Protein AF-A0A953M526-F1 (afdb_monomer_lite)

Foldseek 3Di:
DVQPDFLVVLLVQCVVVVDPPVRSCVVRVPCVPLNQCVLVNVLCNQPVDRDDDDDAQVVSVVSVTGRPSSPVVVVVVVVVVVDDDPPPDDDD

Radius of gyration: 17.87 Å; chains: 1; bounding box: 47×37×46 Å

Secondary structure (DSSP, 8-state):
-TT---HHHHHHHHHHH---HHHHHHHH-TTSSS-THHHHHHHHHHH--S------HHHHHHTT---THHHHHHHHHHHHTT----------

Structure (mmCIF, N/CA/C/O backbone):
data_AF-A0A953M526-F1
#
_entry.id   AF-A0A953M526-F1
#
loop_
_atom_site.group_PDB
_atom_site.id
_atom_site.type_symbol
_atom_site.label_atom_id
_atom_site.label_alt_id
_atom_site.label_comp_id
_atom_site.label_asym_id
_atom_site.label_entity_id
_atom_site.label_seq_id
_atom_site.pdbx_PDB_ins_code
_atom_site.Cartn_x
_atom_site.Cartn_y
_atom_site.Cartn_z
_atom_site.occupancy
_atom_site.B_iso_or_equiv
_atom_site.auth_seq_id
_atom_site.auth_comp_id
_atom_site.auth_asym_id
_atom_site.auth_atom_id
_atom_site.pdbx_PDB_model_num
ATOM 1 N N . MET A 1 1 ? -3.077 -10.988 -0.875 1.00 75.69 1 MET A N 1
ATOM 2 C CA . MET A 1 1 ? -2.094 -10.441 0.097 1.00 75.69 1 MET A CA 1
ATOM 3 C C . MET A 1 1 ? -1.318 -11.580 0.745 1.00 75.69 1 MET A C 1
ATOM 5 O O . MET A 1 1 ? -1.921 -12.610 1.006 1.00 75.69 1 MET A O 1
ATOM 9 N N . CYS A 1 2 ? -0.025 -11.395 1.049 1.00 82.00 2 CYS A N 1
ATOM 10 C CA . CYS A 1 2 ? 0.847 -12.454 1.591 1.00 82.00 2 CYS A CA 1
ATOM 11 C C . CYS A 1 2 ? 0.391 -13.071 2.921 1.00 82.00 2 CYS A C 1
ATOM 13 O O . CYS A 1 2 ? 0.765 -14.202 3.202 1.00 82.00 2 CYS A O 1
ATOM 15 N N . PHE A 1 3 ? -0.367 -12.330 3.729 1.00 83.06 3 PHE A N 1
ATOM 16 C CA . PHE A 1 3 ? -0.852 -12.767 5.042 1.00 83.06 3 PHE A CA 1
ATOM 17 C C . PHE A 1 3 ? -2.361 -13.069 5.052 1.00 83.06 3 PHE A C 1
ATOM 19 O O . PHE A 1 3 ? -2.952 -13.189 6.114 1.00 83.06 3 PHE A O 1
ATOM 26 N N . GLY A 1 4 ? -3.025 -13.122 3.887 1.00 87.00 4 GLY A N 1
ATOM 27 C CA . GLY A 1 4 ? -4.474 -13.388 3.810 1.00 87.00 4 GLY A CA 1
ATOM 28 C C . GLY A 1 4 ? -5.379 -12.294 4.403 1.00 87.00 4 GLY A C 1
ATOM 29 O O . GLY A 1 4 ? -6.594 -12.459 4.457 1.00 87.00 4 GLY A O 1
ATOM 30 N N . VAL A 1 5 ? -4.808 -11.165 4.822 1.00 90.62 5 VAL A N 1
ATOM 31 C CA . VAL A 1 5 ? -5.533 -10.038 5.420 1.00 90.62 5 VAL A CA 1
ATOM 32 C C . VAL A 1 5 ? -6.394 -9.344 4.358 1.00 90.62 5 VAL A C 1
ATOM 34 O O . VAL A 1 5 ? -5.928 -9.071 3.251 1.00 90.62 5 VAL A O 1
ATOM 37 N N . ARG A 1 6 ? -7.660 -9.064 4.688 1.00 94.00 6 ARG A N 1
ATOM 38 C CA . ARG A 1 6 ? -8.592 -8.306 3.833 1.00 94.00 6 ARG A CA 1
ATOM 39 C C . A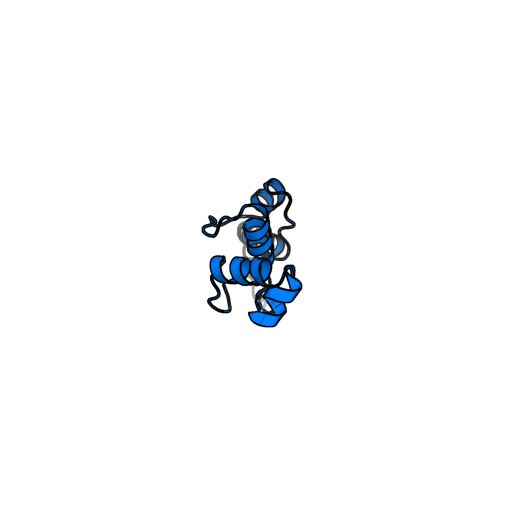RG A 1 6 ? -8.441 -6.805 4.085 1.00 94.00 6 ARG A C 1
ATOM 41 O O . ARG A 1 6 ? -8.219 -6.408 5.225 1.00 94.00 6 ARG A O 1
ATOM 48 N N . PHE A 1 7 ? -8.667 -5.973 3.065 1.00 95.31 7 PHE A N 1
ATOM 49 C CA . PHE A 1 7 ? -8.644 -4.511 3.225 1.00 95.31 7 PHE A CA 1
ATOM 50 C C . PHE A 1 7 ? -9.625 -4.017 4.291 1.00 95.31 7 PHE A C 1
ATOM 52 O O . PHE A 1 7 ? -9.247 -3.158 5.075 1.00 95.31 7 PHE A O 1
ATOM 59 N N . GLN A 1 8 ? -10.819 -4.618 4.395 1.00 95.88 8 GLN A N 1
ATOM 60 C CA . GLN A 1 8 ? -11.789 -4.265 5.440 1.00 95.88 8 GLN A CA 1
ATOM 61 C C . GLN A 1 8 ? -11.169 -4.328 6.839 1.00 95.88 8 GLN A C 1
ATOM 63 O O . GLN A 1 8 ? -11.247 -3.369 7.589 1.00 95.88 8 GLN A O 1
ATOM 68 N N . ARG A 1 9 ? -10.447 -5.412 7.153 1.00 94.81 9 ARG A N 1
ATOM 69 C CA . ARG A 1 9 ? -9.803 -5.573 8.461 1.00 94.81 9 ARG A CA 1
ATOM 70 C C . ARG A 1 9 ? -8.759 -4.487 8.729 1.00 94.81 9 ARG A C 1
ATOM 72 O O . ARG A 1 9 ? -8.581 -4.094 9.874 1.00 94.81 9 ARG A O 1
ATOM 79 N N . ILE A 1 10 ? -8.057 -4.030 7.694 1.00 94.38 10 ILE A N 1
ATOM 80 C CA . ILE A 1 10 ? -7.064 -2.956 7.808 1.00 94.38 10 ILE A CA 1
ATOM 81 C C . ILE A 1 10 ? -7.753 -1.622 8.099 1.00 94.38 10 ILE A C 1
ATOM 83 O O . ILE A 1 10 ? -7.319 -0.910 9.000 1.00 94.38 10 ILE A O 1
ATOM 87 N N . LEU A 1 11 ? -8.835 -1.315 7.379 1.00 95.00 11 LEU A N 1
ATOM 88 C CA . LEU A 1 11 ? -9.628 -0.108 7.613 1.00 95.00 11 LEU A CA 1
ATOM 89 C C . LEU A 1 11 ? -10.226 -0.107 9.026 1.00 95.00 11 LEU A C 1
ATOM 91 O O . LEU A 1 11 ? -10.057 0.877 9.735 1.00 95.00 11 LEU A O 1
ATOM 95 N N . ASP A 1 12 ? -10.779 -1.237 9.482 1.00 95.12 12 ASP A N 1
ATOM 96 C CA . ASP A 1 12 ? -11.320 -1.373 10.841 1.00 95.12 12 ASP A CA 1
ATOM 97 C C . ASP A 1 12 ? -10.257 -1.104 11.924 1.00 95.12 12 ASP A C 1
ATOM 99 O O . ASP A 1 12 ? -10.561 -0.554 12.980 1.00 95.12 12 ASP A O 1
ATOM 103 N N . ILE A 1 13 ? -9.004 -1.526 11.703 1.00 94.31 13 ILE A N 1
ATOM 104 C CA . ILE A 1 13 ? -7.900 -1.283 12.646 1.00 94.31 13 ILE A CA 1
ATOM 105 C C . ILE A 1 13 ? -7.571 0.208 12.704 1.00 94.31 13 ILE A C 1
ATOM 107 O O . ILE A 1 13 ? -7.416 0.756 13.796 1.00 94.31 13 ILE A O 1
ATOM 111 N N . ILE A 1 14 ? -7.477 0.853 11.544 1.00 93.06 14 ILE A N 1
ATOM 112 C CA . ILE A 1 14 ? -7.129 2.272 11.423 1.00 93.06 14 ILE A CA 1
ATOM 113 C C . ILE A 1 14 ? -8.215 3.136 12.065 1.00 93.06 14 ILE A C 1
ATOM 115 O O . ILE A 1 14 ? -7.912 3.989 12.894 1.00 93.06 14 ILE A O 1
ATOM 119 N N . GLU A 1 15 ? -9.480 2.852 11.761 1.00 93.19 15 GLU A N 1
ATOM 120 C CA . GLU A 1 15 ? -10.628 3.577 12.305 1.00 93.19 15 GLU A CA 1
ATOM 121 C C . GLU A 1 15 ? -10.723 3.447 13.832 1.00 93.19 15 GLU A C 1
ATOM 123 O O . GLU A 1 15 ? -10.895 4.442 14.529 1.00 93.19 15 GLU A O 1
ATOM 128 N N . ARG A 1 16 ? -10.544 2.236 14.380 1.00 93.25 16 ARG A N 1
ATOM 129 C CA . ARG A 1 16 ? -10.677 1.993 15.829 1.00 93.25 16 ARG A CA 1
ATOM 130 C C . ARG A 1 16 ? -9.520 2.527 16.661 1.00 93.25 16 ARG A C 1
ATOM 132 O O . ARG A 1 16 ? -9.715 2.847 17.828 1.00 93.25 16 ARG A O 1
ATOM 139 N N . SER A 1 17 ? -8.312 2.538 16.106 1.00 90.00 17 SER A N 1
ATOM 140 C CA . SER A 1 17 ? -7.114 2.965 16.838 1.00 90.00 17 SER A CA 1
ATOM 141 C C . SER A 1 17 ? -6.780 4.442 16.632 1.00 90.00 17 SER A C 1
ATOM 143 O O . SER A 1 17 ? -5.939 4.970 17.354 1.00 90.00 17 SER A O 1
ATOM 145 N N . GLY A 1 18 ? -7.368 5.092 15.619 1.00 83.69 18 GLY A N 1
ATOM 146 C CA . GLY A 1 18 ? -6.904 6.389 15.118 1.00 83.69 18 GLY A CA 1
ATOM 147 C C . GLY A 1 18 ? -5.488 6.338 14.522 1.00 83.69 18 GLY A C 1
ATOM 148 O O . GLY A 1 18 ? -4.922 7.373 14.173 1.00 83.69 18 GLY A O 1
ATOM 149 N N . GLY A 1 19 ? -4.891 5.145 14.428 1.00 82.31 19 GLY A N 1
ATOM 150 C CA . GLY A 1 19 ? -3.539 4.918 13.940 1.00 82.31 19 GLY A CA 1
ATOM 151 C C . GLY A 1 19 ? -3.502 4.727 12.427 1.00 82.31 19 GLY A C 1
ATOM 152 O O . GLY A 1 19 ? -4.430 4.204 11.826 1.00 82.31 19 GLY A O 1
ATOM 153 N N . GLY A 1 20 ? -2.406 5.138 11.789 1.00 88.50 20 GLY A N 1
ATOM 154 C CA . GLY A 1 20 ? -2.218 4.983 10.345 1.00 88.50 20 GLY A CA 1
ATOM 155 C C . GLY A 1 20 ? -1.709 3.599 9.920 1.00 88.50 20 GLY A C 1
ATOM 156 O O . GLY A 1 20 ? -1.799 2.599 10.630 1.00 88.50 20 GLY A O 1
ATOM 157 N N . LEU A 1 21 ? -1.082 3.554 8.744 1.00 90.75 21 LEU A N 1
ATOM 158 C CA . LEU A 1 21 ? -0.517 2.339 8.145 1.00 90.75 21 LEU A CA 1
ATOM 159 C C . LEU A 1 21 ? 0.458 1.577 9.066 1.00 90.75 21 LEU A C 1
ATOM 161 O O . LEU A 1 21 ? 0.487 0.348 9.033 1.00 90.75 21 LEU A O 1
ATOM 165 N N . CYS A 1 22 ? 1.235 2.282 9.894 1.00 91.50 22 CYS A N 1
ATOM 166 C CA . CYS A 1 22 ? 2.158 1.663 10.851 1.00 91.50 22 CYS A CA 1
ATOM 167 C C . CYS A 1 22 ? 1.429 0.784 11.875 1.00 91.50 22 CYS A C 1
ATOM 169 O O . CYS A 1 22 ? 1.902 -0.301 12.208 1.00 91.50 22 CYS A O 1
ATOM 171 N N . GLU A 1 23 ? 0.258 1.217 12.336 1.00 92.88 23 GLU A N 1
ATOM 172 C CA . GLU A 1 23 ? -0.527 0.472 13.316 1.00 92.88 23 GLU A CA 1
ATOM 173 C C . GLU A 1 23 ? -1.174 -0.764 12.678 1.00 92.88 23 GLU A C 1
ATOM 175 O O . GLU A 1 23 ? -1.089 -1.872 13.212 1.00 92.88 23 GLU A O 1
ATOM 180 N N . ALA A 1 24 ? -1.708 -0.616 11.462 1.00 92.62 24 ALA A N 1
ATOM 181 C CA . ALA A 1 24 ? -2.175 -1.752 10.673 1.00 92.62 24 ALA A CA 1
ATOM 182 C C . ALA A 1 24 ? -1.057 -2.775 10.406 1.00 92.62 24 ALA A C 1
ATOM 184 O O . ALA A 1 24 ? -1.283 -3.984 10.510 1.00 92.62 24 ALA A O 1
ATOM 185 N N . HIS A 1 25 ? 0.158 -2.311 10.100 1.00 94.12 25 HIS A N 1
ATOM 186 C CA . HIS A 1 25 ? 1.328 -3.170 9.938 1.00 94.12 25 HIS A CA 1
ATOM 187 C C . HIS A 1 25 ? 1.646 -3.932 11.226 1.00 94.12 25 HIS A C 1
ATOM 189 O O . HIS A 1 25 ? 1.767 -5.155 11.186 1.00 94.12 25 HIS A O 1
ATOM 195 N N . ARG A 1 26 ? 1.712 -3.238 12.366 1.00 94.12 26 ARG A N 1
ATOM 196 C CA . ARG A 1 26 ? 2.004 -3.840 13.674 1.00 94.12 26 ARG A CA 1
ATOM 197 C C . ARG A 1 26 ? 1.021 -4.956 14.033 1.00 94.12 26 ARG A C 1
ATOM 199 O O . ARG A 1 26 ? 1.435 -5.987 14.549 1.00 94.12 26 ARG A O 1
ATOM 206 N N . GLN A 1 27 ? -0.264 -4.770 13.735 1.00 93.75 27 GLN A N 1
ATOM 207 C CA . GLN A 1 27 ? -1.305 -5.743 14.081 1.00 93.75 27 GLN A CA 1
ATOM 208 C C . GLN A 1 27 ? -1.463 -6.893 13.077 1.00 93.75 27 GLN A C 1
ATOM 210 O O . GLN A 1 27 ? -1.980 -7.948 13.439 1.00 93.75 27 GLN A O 1
ATOM 215 N N . THR A 1 28 ? -1.086 -6.704 11.810 1.00 93.31 28 THR A N 1
ATOM 216 C CA . THR A 1 28 ? -1.414 -7.668 10.739 1.00 93.31 28 THR A CA 1
ATOM 217 C C . THR A 1 28 ? -0.207 -8.219 9.985 1.00 93.31 28 THR A C 1
ATOM 219 O O . THR A 1 28 ? -0.345 -9.158 9.201 1.00 93.31 28 THR A O 1
ATOM 222 N N . GLY A 1 29 ? 0.966 -7.607 10.145 1.00 94.12 29 GLY A N 1
ATOM 223 C CA . GLY A 1 29 ? 2.159 -7.881 9.346 1.00 94.12 29 GLY A CA 1
ATOM 224 C C . GLY A 1 29 ? 2.071 -7.394 7.892 1.00 94.12 29 GLY A C 1
ATOM 225 O O . GLY A 1 29 ? 2.993 -7.636 7.106 1.00 94.12 29 GLY A O 1
ATOM 226 N N . CYS A 1 30 ? 0.993 -6.714 7.477 1.00 93.25 30 CYS A N 1
ATOM 227 C CA . CYS A 1 30 ? 0.844 -6.262 6.094 1.00 93.25 30 CYS A CA 1
ATOM 228 C C . CYS A 1 30 ? 2.013 -5.355 5.676 1.00 93.25 30 CYS A C 1
ATOM 230 O O . CYS A 1 30 ? 2.421 -4.467 6.415 1.00 93.25 30 CYS A O 1
ATOM 232 N N . GLY A 1 31 ? 2.580 -5.578 4.489 1.00 91.19 31 GLY A N 1
ATOM 233 C CA . GLY A 1 31 ? 3.763 -4.844 4.025 1.00 91.19 31 GLY A CA 1
ATOM 234 C C . GLY A 1 31 ? 5.118 -5.437 4.429 1.00 91.19 31 GLY A C 1
ATOM 235 O O . GLY A 1 31 ? 6.108 -5.067 3.812 1.00 91.19 31 GLY A O 1
ATOM 236 N N . ALA A 1 32 ? 5.182 -6.410 5.352 1.00 92.62 32 AL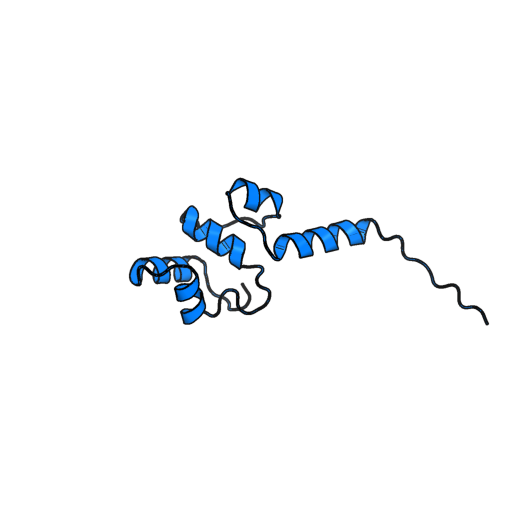A A N 1
ATOM 237 C CA . ALA A 1 32 ? 6.454 -6.980 5.827 1.00 92.62 32 ALA A CA 1
ATOM 238 C C . ALA A 1 32 ? 7.189 -7.879 4.809 1.00 92.62 32 ALA A C 1
ATOM 240 O O . ALA A 1 32 ? 8.400 -8.048 4.886 1.00 92.62 32 ALA A O 1
ATOM 241 N N . ARG A 1 33 ? 6.457 -8.508 3.875 1.00 92.56 33 ARG A N 1
ATOM 242 C CA . ARG A 1 33 ? 7.012 -9.483 2.912 1.00 92.56 33 ARG A CA 1
ATOM 243 C C . ARG A 1 33 ? 7.385 -8.828 1.582 1.00 92.56 33 ARG A C 1
ATOM 245 O O . ARG A 1 33 ? 8.346 -8.073 1.475 1.00 92.56 33 ARG A O 1
ATOM 252 N N . CYS A 1 34 ? 6.611 -9.099 0.532 1.00 93.12 34 CYS A N 1
ATOM 253 C CA . CYS A 1 34 ? 6.924 -8.593 -0.799 1.00 93.12 34 CYS A CA 1
ATOM 254 C C . CYS A 1 34 ? 6.709 -7.081 -0.922 1.00 93.12 34 CYS A C 1
ATOM 256 O O . CYS A 1 34 ? 7.209 -6.501 -1.874 1.00 93.12 34 CYS A O 1
ATOM 258 N N . GLY A 1 35 ? 5.983 -6.441 0.001 1.00 93.44 35 GLY A N 1
ATOM 259 C CA . GLY A 1 35 ? 5.692 -5.002 -0.022 1.00 93.44 35 GLY A CA 1
ATOM 260 C C . GLY A 1 35 ? 4.700 -4.555 -1.105 1.00 93.44 35 GLY A C 1
ATOM 261 O O . GLY A 1 35 ? 4.244 -3.419 -1.065 1.00 93.44 35 GLY A O 1
ATOM 262 N N . LEU A 1 36 ? 4.292 -5.436 -2.027 1.00 95.19 36 LEU A N 1
ATOM 263 C CA . LEU A 1 36 ? 3.396 -5.099 -3.147 1.00 95.19 36 LEU A CA 1
ATOM 264 C C . LEU A 1 36 ? 1.997 -4.655 -2.709 1.00 95.19 36 LEU A C 1
ATOM 266 O O . LEU A 1 36 ? 1.287 -4.006 -3.464 1.00 95.19 36 LEU A O 1
ATOM 270 N N . CYS A 1 37 ? 1.583 -5.000 -1.491 1.00 95.25 37 CYS A N 1
ATOM 271 C CA . CYS A 1 37 ? 0.276 -4.619 -0.974 1.00 95.25 37 CYS A CA 1
ATOM 272 C C . CYS A 1 37 ? 0.223 -3.195 -0.407 1.00 95.25 37 CYS A C 1
ATOM 274 O O . CYS A 1 37 ? -0.871 -2.676 -0.234 1.00 95.25 37 CYS A O 1
ATOM 276 N N . LEU A 1 38 ? 1.366 -2.571 -0.105 1.00 95.81 38 LEU A N 1
ATOM 277 C CA . LEU A 1 38 ? 1.419 -1.232 0.488 1.00 95.81 38 LEU A CA 1
ATOM 278 C C . LEU A 1 38 ? 0.689 -0.159 -0.339 1.00 95.81 38 LEU A C 1
ATOM 280 O O . LEU A 1 38 ? -0.171 0.506 0.241 1.00 95.81 38 LEU A O 1
ATOM 284 N N . PRO A 1 39 ? 0.927 -0.014 -1.660 1.00 96.88 39 PRO A N 1
ATOM 285 C CA . PRO A 1 39 ? 0.200 0.977 -2.456 1.00 96.88 39 PRO A CA 1
ATOM 286 C C . PRO A 1 39 ? -1.311 0.712 -2.476 1.00 96.88 39 PRO A C 1
ATOM 288 O O . PRO A 1 39 ? -2.109 1.633 -2.339 1.00 96.88 39 PRO A O 1
ATOM 291 N N . TYR A 1 40 ? -1.738 -0.552 -2.527 1.00 96.81 40 TYR A N 1
ATOM 292 C CA . TYR A 1 40 ? -3.162 -0.884 -2.446 1.00 96.81 40 TYR A CA 1
ATOM 293 C C . TYR A 1 40 ? -3.791 -0.500 -1.105 1.00 96.81 40 TYR A C 1
ATOM 295 O O . TYR A 1 40 ? -4.919 -0.022 -1.075 1.00 96.81 40 TYR A O 1
ATOM 303 N N . ILE A 1 41 ? -3.080 -0.706 0.007 1.00 95.50 41 ILE A N 1
ATOM 304 C CA . ILE A 1 41 ? -3.573 -0.307 1.330 1.00 95.50 41 ILE A CA 1
ATOM 305 C C . ILE A 1 41 ? -3.736 1.212 1.387 1.00 95.50 41 ILE A C 1
ATOM 307 O O . ILE A 1 41 ? -4.743 1.691 1.893 1.00 95.50 41 ILE A O 1
ATOM 311 N N . GLN A 1 42 ? -2.794 1.969 0.820 1.00 95.62 42 GLN A N 1
ATOM 312 C CA . GLN A 1 42 ? -2.892 3.428 0.743 1.00 95.62 42 GLN A CA 1
ATOM 313 C C . GLN A 1 42 ? -4.100 3.877 -0.093 1.00 95.62 42 GLN A C 1
ATOM 315 O O . GLN A 1 42 ? -4.840 4.757 0.342 1.00 95.62 42 GLN A O 1
ATOM 320 N N . VAL A 1 43 ? -4.363 3.232 -1.236 1.00 96.94 43 VAL A N 1
ATOM 321 C CA . VAL A 1 43 ? -5.582 3.484 -2.028 1.00 96.94 43 VAL A CA 1
ATOM 322 C C . VAL A 1 43 ? -6.842 3.141 -1.227 1.00 96.94 43 VAL A C 1
ATOM 324 O O . VAL A 1 43 ? -7.787 3.929 -1.215 1.00 96.94 43 VAL A O 1
ATOM 327 N N . ALA A 1 44 ? -6.866 2.000 -0.533 1.00 95.81 44 ALA A N 1
ATOM 328 C CA . ALA A 1 44 ? -8.007 1.585 0.281 1.00 95.81 44 ALA A CA 1
ATOM 329 C C . ALA A 1 44 ? -8.290 2.581 1.415 1.00 95.81 44 ALA A C 1
ATOM 331 O O . ALA A 1 44 ? -9.440 2.953 1.615 1.00 95.81 44 ALA A O 1
ATOM 332 N N . ILE A 1 45 ? -7.252 3.067 2.104 1.00 94.00 45 ILE A N 1
ATOM 333 C CA . ILE A 1 45 ? -7.371 4.100 3.145 1.00 94.00 45 ILE A CA 1
ATOM 334 C C . ILE A 1 45 ? -7.929 5.396 2.553 1.00 94.00 45 ILE A C 1
ATOM 336 O O . ILE A 1 45 ? -8.852 5.979 3.109 1.00 94.00 45 ILE A O 1
ATOM 340 N N . LYS A 1 46 ? -7.397 5.837 1.407 1.00 94.00 46 LYS A N 1
ATOM 341 C CA . LYS A 1 46 ? -7.793 7.103 0.776 1.00 94.00 46 LYS A CA 1
ATOM 342 C C . LYS A 1 46 ? -9.225 7.085 0.237 1.00 94.00 46 LYS A C 1
ATOM 344 O O . LYS A 1 46 ? -9.891 8.113 0.238 1.00 94.00 46 LYS A O 1
ATOM 349 N N . THR A 1 47 ? -9.680 5.943 -0.272 1.00 94.00 47 THR A N 1
ATOM 350 C CA . THR A 1 47 ? -10.952 5.833 -1.010 1.00 94.00 47 THR A CA 1
ATOM 351 C C . THR A 1 47 ? -12.054 5.102 -0.246 1.00 94.00 47 THR A C 1
ATOM 353 O O . THR A 1 47 ? -13.189 5.066 -0.714 1.00 94.00 47 THR A O 1
ATOM 356 N N . GLY A 1 48 ? -11.726 4.444 0.869 1.00 94.50 48 GLY A N 1
ATOM 357 C CA . GLY A 1 48 ? -12.619 3.529 1.587 1.00 94.50 48 GLY A CA 1
ATOM 358 C C . GLY A 1 48 ? -12.931 2.227 0.834 1.00 94.50 48 GLY A C 1
ATOM 359 O O . GLY A 1 48 ? -13.671 1.380 1.332 1.00 94.50 48 GLY A O 1
ATOM 360 N N . ARG A 1 49 ? -12.392 2.026 -0.377 1.00 94.88 49 ARG A N 1
ATOM 361 C CA . ARG A 1 49 ? -12.704 0.855 -1.205 1.00 94.88 49 ARG A CA 1
ATOM 362 C C . ARG A 1 49 ? -11.931 -0.371 -0.732 1.00 94.88 49 ARG A C 1
ATOM 364 O O . ARG A 1 49 ? -10.710 -0.353 -0.617 1.00 94.88 49 ARG A O 1
ATOM 371 N N . THR A 1 50 ? -12.641 -1.484 -0.560 1.00 94.88 50 THR A N 1
ATOM 372 C CA . THR A 1 50 ? -12.058 -2.783 -0.172 1.00 94.88 50 THR A CA 1
ATOM 373 C C . THR A 1 50 ? -11.978 -3.789 -1.318 1.00 94.88 50 THR A C 1
ATOM 375 O O . THR A 1 50 ? -11.435 -4.882 -1.151 1.00 94.88 50 THR A O 1
ATOM 378 N N . ARG A 1 51 ? -12.489 -3.422 -2.496 1.00 94.69 51 ARG A N 1
ATOM 379 C CA . ARG A 1 51 ? -12.323 -4.151 -3.755 1.00 94.69 51 ARG A CA 1
ATOM 380 C C . ARG A 1 51 ? -11.625 -3.227 -4.739 1.00 94.69 51 ARG A C 1
ATOM 382 O O . ARG A 1 51 ? -12.185 -2.207 -5.130 1.00 94.69 51 ARG A O 1
ATOM 389 N N . LEU A 1 52 ? -10.396 -3.578 -5.089 1.00 94.25 52 LEU A N 1
ATOM 390 C CA . LEU A 1 52 ? -9.559 -2.829 -6.017 1.00 94.25 52 LEU A CA 1
ATOM 391 C C . LEU A 1 52 ? -9.225 -3.746 -7.201 1.00 94.25 52 LEU A C 1
ATOM 393 O O . LEU A 1 52 ? -8.997 -4.940 -6.971 1.00 94.25 52 LEU A O 1
ATOM 397 N N . PRO A 1 53 ? -9.229 -3.231 -8.442 1.00 95.00 53 PRO A N 1
ATOM 398 C CA . PRO A 1 53 ? -8.758 -3.995 -9.591 1.00 95.00 53 PRO A CA 1
ATOM 399 C C . PRO A 1 53 ? -7.259 -4.284 -9.452 1.00 95.00 53 PRO A C 1
ATOM 401 O O . PRO A 1 53 ? -6.587 -3.734 -8.581 1.00 95.00 53 PRO A O 1
ATOM 404 N N . VAL A 1 54 ? -6.720 -5.139 -10.319 1.00 94.50 54 VAL A N 1
ATOM 405 C CA . VAL A 1 54 ? -5.265 -5.197 -10.496 1.00 94.50 54 VAL A CA 1
ATOM 406 C C . VAL A 1 54 ? -4.826 -3.876 -11.118 1.00 94.50 54 VAL A C 1
ATOM 408 O O . VAL A 1 54 ? -5.388 -3.474 -12.129 1.00 94.50 54 VAL A O 1
ATOM 411 N N . MET A 1 55 ? -3.852 -3.227 -10.490 1.00 96.19 55 MET A N 1
ATOM 412 C CA . MET A 1 55 ? -3.345 -1.911 -10.858 1.00 96.19 55 MET A CA 1
ATOM 413 C C . MET A 1 55 ? -1.841 -1.962 -11.131 1.00 96.19 55 MET A C 1
ATOM 415 O O . MET A 1 55 ? -1.077 -2.585 -10.380 1.00 96.19 55 MET A O 1
ATOM 419 N N . TRP A 1 56 ? -1.438 -1.254 -12.174 1.00 96.38 56 TRP A N 1
ATOM 420 C CA . TRP A 1 56 ? -0.072 -0.920 -12.546 1.00 96.38 56 TRP A CA 1
ATOM 421 C C . TRP A 1 56 ? 0.349 0.428 -11.960 1.00 96.38 56 TRP A C 1
ATOM 423 O O . TRP A 1 56 ? -0.433 1.139 -11.323 1.00 96.38 56 TRP A O 1
ATOM 433 N N . ALA A 1 57 ? 1.627 0.761 -12.111 1.00 96.88 57 ALA A N 1
ATOM 434 C CA . ALA A 1 57 ? 2.232 1.906 -11.455 1.00 96.88 57 ALA A CA 1
ATOM 435 C C . ALA A 1 57 ? 1.531 3.229 -11.788 1.00 96.88 57 ALA A C 1
ATOM 437 O O . ALA A 1 57 ? 1.270 4.036 -10.895 1.00 96.88 57 ALA A O 1
ATOM 438 N N . GLU A 1 58 ? 1.164 3.415 -13.051 1.00 96.75 58 GLU A N 1
ATOM 439 C CA . GLU A 1 58 ? 0.481 4.604 -13.550 1.00 96.75 58 GLU A CA 1
ATOM 440 C C . GLU A 1 58 ? -0.895 4.792 -12.886 1.00 96.75 58 GLU A C 1
ATOM 442 O O . GLU A 1 58 ? -1.288 5.911 -12.555 1.00 96.75 58 GLU A O 1
ATOM 447 N N . GLU A 1 59 ? -1.605 3.699 -12.601 1.00 97.69 59 GLU A N 1
ATOM 448 C CA . GLU A 1 59 ? -2.918 3.735 -11.952 1.00 97.69 59 GLU A CA 1
ATOM 449 C C . GLU A 1 59 ? -2.813 4.133 -10.473 1.00 97.69 59 GLU A C 1
ATOM 451 O O . GLU A 1 59 ? -3.682 4.841 -9.964 1.00 97.69 59 GLU A O 1
ATOM 456 N N . PHE A 1 60 ? -1.740 3.742 -9.776 1.00 97.81 60 PHE A N 1
ATOM 457 C CA . PHE A 1 60 ? -1.474 4.229 -8.415 1.00 97.81 60 PHE A CA 1
ATOM 458 C C . PHE A 1 60 ? -1.151 5.719 -8.396 1.00 97.81 60 PHE A C 1
ATOM 460 O O . PHE A 1 60 ? -1.682 6.452 -7.557 1.00 97.81 60 PHE A O 1
ATOM 467 N N . LEU A 1 61 ? -0.335 6.177 -9.346 1.00 97.31 61 LEU A N 1
ATOM 468 C CA . LEU A 1 61 ? 0.009 7.590 -9.480 1.00 97.31 61 LEU A CA 1
ATOM 469 C C . LEU A 1 61 ? -1.236 8.443 -9.748 1.00 97.31 61 LEU A C 1
ATOM 471 O O . LEU A 1 61 ? -1.391 9.493 -9.128 1.00 97.31 61 LEU A O 1
ATOM 475 N N . ALA A 1 62 ? -2.174 7.956 -10.565 1.00 96.56 62 ALA A N 1
ATOM 476 C CA . ALA A 1 62 ? -3.462 8.615 -10.791 1.00 96.56 62 ALA A CA 1
ATOM 477 C C . ALA A 1 62 ? -4.316 8.737 -9.511 1.00 96.56 62 ALA A C 1
ATOM 479 O O . ALA A 1 62 ? -5.108 9.667 -9.379 1.00 96.56 62 ALA A O 1
ATOM 480 N N . GLN A 1 63 ? -4.135 7.839 -8.535 1.00 95.62 63 GLN A N 1
ATOM 481 C CA . GLN A 1 63 ? -4.749 7.945 -7.204 1.00 95.62 63 GLN A CA 1
ATOM 482 C C . GLN A 1 63 ? -3.938 8.823 -6.233 1.00 95.62 63 GLN A C 1
ATOM 484 O O . GLN A 1 63 ? -4.334 8.988 -5.075 1.00 95.62 63 GLN A O 1
ATOM 489 N N . GLY A 1 64 ? -2.810 9.398 -6.659 1.00 96.44 64 GLY A N 1
ATOM 490 C CA . GLY A 1 64 ? -1.876 10.134 -5.804 1.00 96.44 64 GLY A CA 1
ATOM 491 C C . GLY A 1 64 ? -1.165 9.236 -4.788 1.00 96.44 64 GLY A C 1
ATOM 492 O O . GLY A 1 64 ? -0.922 9.661 -3.661 1.00 96.44 64 GLY A O 1
ATOM 493 N N . VAL A 1 65 ? -0.905 7.980 -5.158 1.00 96.94 65 VAL A N 1
ATOM 494 C CA . VAL A 1 65 ? -0.248 6.961 -4.334 1.00 96.94 65 VAL A CA 1
ATOM 495 C C . VAL A 1 65 ? 1.062 6.539 -4.998 1.00 96.94 65 VAL A C 1
ATOM 497 O O . VAL A 1 65 ? 1.119 6.336 -6.208 1.00 96.94 65 VAL A O 1
ATOM 500 N N . ASN A 1 66 ? 2.126 6.378 -4.208 1.00 96.75 66 ASN A N 1
ATOM 501 C CA . ASN A 1 66 ? 3.401 5.880 -4.723 1.00 96.75 66 ASN A CA 1
ATOM 502 C C . ASN A 1 66 ? 3.303 4.361 -4.989 1.00 96.75 66 ASN A C 1
ATOM 504 O O . ASN A 1 66 ? 3.019 3.613 -4.051 1.00 96.75 66 ASN A O 1
ATOM 508 N N . PRO A 1 67 ? 3.576 3.875 -6.215 1.00 96.38 67 PRO A N 1
ATOM 509 C CA . PRO A 1 67 ? 3.455 2.457 -6.568 1.00 96.38 67 PRO A CA 1
ATOM 510 C C . PRO A 1 67 ? 4.481 1.538 -5.882 1.00 96.38 67 PRO A C 1
ATOM 512 O O . PRO A 1 67 ? 4.283 0.320 -5.809 1.00 96.38 67 PRO A O 1
ATOM 515 N N . GLY A 1 68 ? 5.586 2.083 -5.368 1.00 95.19 68 GLY A N 1
ATOM 516 C CA . GLY A 1 68 ? 6.618 1.336 -4.655 1.00 95.19 68 GLY A CA 1
ATOM 517 C C . GLY A 1 68 ? 7.126 0.127 -5.445 1.00 95.19 68 GLY A C 1
ATOM 518 O O . GLY A 1 68 ? 7.532 0.233 -6.600 1.00 95.19 68 GLY A O 1
ATOM 519 N N . ARG A 1 69 ? 7.081 -1.059 -4.828 1.00 93.88 69 ARG A N 1
ATOM 520 C CA . ARG A 1 69 ? 7.580 -2.299 -5.449 1.00 93.88 69 ARG A CA 1
ATOM 521 C C . ARG A 1 69 ? 6.773 -2.771 -6.663 1.00 93.88 69 ARG A C 1
ATOM 523 O O . ARG A 1 69 ? 7.279 -3.615 -7.398 1.00 93.88 69 ARG A O 1
ATOM 530 N N . VAL A 1 70 ? 5.563 -2.250 -6.897 1.00 96.06 70 VAL A N 1
ATOM 531 C CA . VAL A 1 70 ? 4.793 -2.589 -8.107 1.00 96.06 70 VAL A CA 1
ATOM 532 C C . VAL A 1 70 ? 5.523 -2.108 -9.362 1.00 96.06 70 VAL A C 1
ATOM 534 O O . VAL A 1 70 ? 5.601 -2.868 -10.324 1.00 96.06 70 VAL A O 1
ATOM 537 N N . GLN A 1 71 ? 6.144 -0.922 -9.319 1.00 95.44 71 GLN A N 1
ATOM 538 C CA . GLN A 1 71 ? 6.917 -0.381 -10.443 1.00 95.44 71 GLN A CA 1
ATOM 539 C C . GLN A 1 7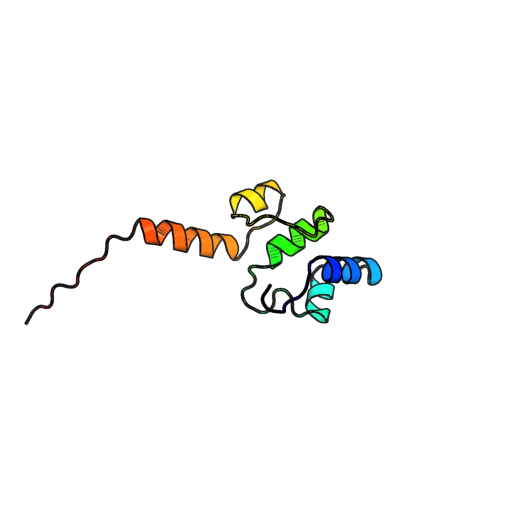1 ? 8.018 -1.356 -10.886 1.00 95.44 71 GLN A C 1
ATOM 541 O O . GLN A 1 71 ? 8.093 -1.715 -12.054 1.00 95.44 71 GLN A O 1
ATOM 546 N N . GLY A 1 72 ? 8.807 -1.884 -9.944 1.00 93.75 72 GLY A N 1
ATOM 547 C CA . GLY A 1 72 ? 9.886 -2.819 -10.276 1.00 93.75 72 GLY A CA 1
ATOM 548 C C . GLY A 1 72 ? 9.395 -4.141 -10.883 1.00 93.75 72 GLY A C 1
ATOM 549 O O . GLY A 1 72 ? 10.050 -4.697 -11.763 1.00 93.75 72 GLY A O 1
ATOM 550 N N . VAL A 1 73 ? 8.229 -4.642 -10.453 1.00 92.94 73 VAL A N 1
ATOM 551 C CA . VAL A 1 73 ? 7.611 -5.832 -11.068 1.00 92.94 73 VAL A CA 1
ATOM 552 C C . VAL A 1 73 ? 7.167 -5.527 -12.497 1.00 92.94 73 VAL A C 1
ATOM 554 O O . VAL A 1 73 ? 7.432 -6.318 -13.401 1.00 92.94 73 VAL A O 1
ATOM 557 N N . GLN A 1 74 ? 6.528 -4.380 -12.709 1.00 93.94 74 GLN A N 1
ATOM 558 C CA . GLN A 1 74 ? 6.083 -3.937 -14.026 1.00 93.94 74 GLN A CA 1
ATOM 559 C C . GLN A 1 74 ? 7.253 -3.758 -14.999 1.00 93.94 74 GLN A C 1
ATOM 561 O O . GLN A 1 74 ? 7.202 -4.271 -16.118 1.00 93.94 74 GLN A O 1
ATOM 566 N N . ASP A 1 75 ? 8.328 -3.105 -14.561 1.00 94.44 75 ASP A N 1
ATOM 567 C CA . ASP A 1 75 ? 9.532 -2.900 -15.367 1.00 94.44 75 ASP A CA 1
ATOM 568 C C . ASP A 1 75 ? 10.175 -4.239 -15.744 1.00 94.44 75 ASP A C 1
ATOM 570 O O . ASP A 1 75 ? 10.538 -4.463 -16.899 1.00 94.44 75 ASP A O 1
ATOM 574 N N . ALA A 1 76 ? 10.261 -5.176 -14.793 1.00 91.38 76 ALA A N 1
ATOM 575 C CA . ALA A 1 76 ? 10.799 -6.509 -15.046 1.00 91.38 76 ALA A CA 1
ATOM 576 C C . ALA A 1 76 ? 9.970 -7.292 -16.075 1.00 91.38 76 ALA A C 1
ATOM 578 O O . ALA A 1 76 ? 10.541 -7.997 -16.906 1.00 91.38 76 ALA A O 1
ATOM 579 N N . LEU A 1 77 ? 8.640 -7.174 -16.046 1.00 90.69 77 LEU A N 1
ATOM 580 C CA . LEU A 1 77 ? 7.769 -7.800 -17.043 1.00 90.69 77 LEU A CA 1
ATOM 581 C C . LEU A 1 77 ? 7.959 -7.158 -18.419 1.00 90.69 77 LEU A C 1
ATOM 583 O O . LEU A 1 77 ? 8.178 -7.870 -19.396 1.00 90.69 77 LEU A O 1
ATOM 587 N N . ARG A 1 78 ? 7.975 -5.823 -18.492 1.00 88.88 78 ARG A N 1
ATOM 588 C CA . ARG A 1 78 ? 8.186 -5.083 -19.744 1.00 88.88 78 ARG A CA 1
ATOM 589 C C . ARG A 1 78 ? 9.536 -5.424 -20.386 1.00 88.88 78 ARG A C 1
ATOM 591 O O . ARG A 1 78 ? 9.596 -5.693 -21.582 1.00 88.88 78 ARG A O 1
ATOM 598 N N . ASN A 1 79 ? 10.597 -5.512 -19.585 1.00 81.88 79 ASN A N 1
ATOM 599 C CA . ASN A 1 79 ? 11.951 -5.818 -20.058 1.00 81.88 79 ASN A CA 1
ATOM 600 C C . ASN A 1 79 ? 12.147 -7.291 -20.460 1.00 81.88 79 ASN A C 1
ATOM 602 O O . ASN A 1 79 ? 13.024 -7.605 -21.262 1.00 81.88 79 ASN A O 1
ATOM 606 N N . ARG A 1 80 ? 11.323 -8.218 -19.955 1.00 71.06 80 ARG A N 1
ATOM 607 C CA . ARG A 1 80 ? 11.324 -9.614 -20.429 1.00 71.06 80 ARG A CA 1
ATOM 608 C C . ARG A 1 80 ? 10.774 -9.756 -21.845 1.00 71.06 80 ARG A C 1
ATOM 610 O O . ARG A 1 80 ? 11.137 -10.707 -22.525 1.00 71.06 80 ARG A O 1
ATOM 617 N N . HIS A 1 81 ? 9.951 -8.813 -22.298 1.00 60.59 81 HIS A N 1
ATOM 618 C CA . HIS A 1 81 ? 9.467 -8.781 -23.678 1.00 60.59 81 HIS A CA 1
ATOM 619 C C . HIS A 1 81 ? 10.473 -8.160 -24.659 1.00 60.59 81 HIS A C 1
ATOM 621 O O . HIS A 1 81 ? 10.334 -8.360 -25.861 1.00 60.59 81 HIS A O 1
ATOM 627 N N . THR A 1 82 ? 11.497 -7.446 -24.177 1.00 57.47 82 THR A N 1
ATOM 628 C CA . THR A 1 82 ? 12.538 -6.831 -25.025 1.00 57.47 82 THR A CA 1
ATOM 629 C C . THR A 1 82 ? 13.857 -7.607 -25.035 1.00 57.47 82 THR A C 1
ATOM 631 O O . THR A 1 82 ? 14.705 -7.374 -25.896 1.00 57.47 82 THR A O 1
ATOM 634 N N . ALA A 1 83 ? 14.047 -8.555 -24.116 1.00 52.84 83 ALA A N 1
ATOM 635 C CA . ALA A 1 83 ? 15.240 -9.388 -24.062 1.00 52.84 83 ALA A CA 1
ATOM 636 C C . ALA A 1 83 ? 15.144 -10.574 -25.040 1.00 52.84 83 ALA A C 1
ATOM 638 O O . ALA A 1 83 ? 14.675 -11.656 -24.689 1.00 52.84 83 ALA A O 1
ATOM 639 N N . THR A 1 84 ? 15.643 -10.394 -26.267 1.00 55.38 84 THR A N 1
ATOM 640 C CA . THR A 1 84 ? 15.944 -11.510 -27.179 1.00 55.38 84 THR A CA 1
ATOM 641 C C . THR A 1 84 ? 16.895 -12.495 -26.481 1.00 55.38 84 THR A C 1
ATOM 643 O O . THR A 1 84 ? 17.933 -12.063 -25.964 1.00 55.38 84 THR A O 1
ATOM 646 N N . PRO A 1 85 ? 16.608 -13.810 -26.449 1.00 53.28 85 PRO A N 1
ATOM 647 C CA . PRO A 1 85 ? 17.492 -14.774 -25.808 1.00 53.28 85 PRO A CA 1
ATOM 648 C C . PRO A 1 85 ? 18.833 -14.813 -26.551 1.00 53.28 85 PRO A C 1
ATOM 650 O O . PRO A 1 85 ? 18.918 -15.241 -27.702 1.00 53.28 85 PRO A O 1
ATOM 653 N N . ARG A 1 86 ? 19.912 -14.365 -25.895 1.00 60.66 86 ARG A N 1
ATOM 654 C CA . ARG A 1 86 ? 21.276 -14.594 -26.384 1.00 60.66 86 ARG A CA 1
ATOM 655 C C . ARG A 1 86 ? 21.597 -16.076 -26.213 1.00 60.66 86 ARG A C 1
ATOM 657 O O . ARG A 1 86 ? 21.980 -16.516 -25.132 1.00 60.66 86 ARG A O 1
ATOM 664 N N . ILE A 1 87 ? 21.431 -16.838 -27.290 1.00 60.47 87 ILE A N 1
ATOM 665 C CA . ILE A 1 87 ? 21.919 -18.213 -27.397 1.00 60.47 87 ILE A CA 1
ATOM 666 C C . ILE A 1 87 ? 23.439 -18.170 -27.189 1.00 60.47 87 ILE A C 1
ATOM 668 O O . ILE A 1 87 ? 24.173 -17.625 -28.015 1.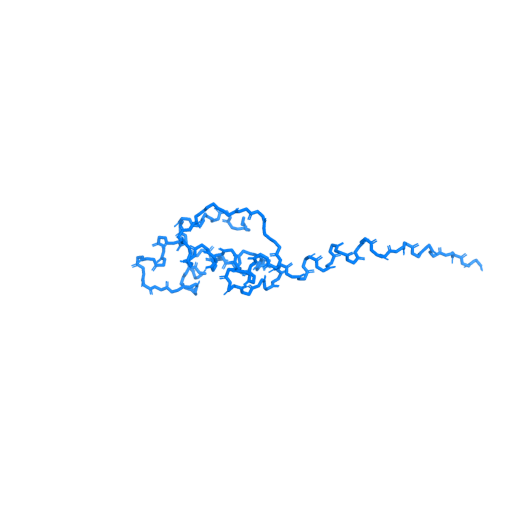00 60.47 87 ILE A O 1
ATOM 672 N N . ARG A 1 88 ?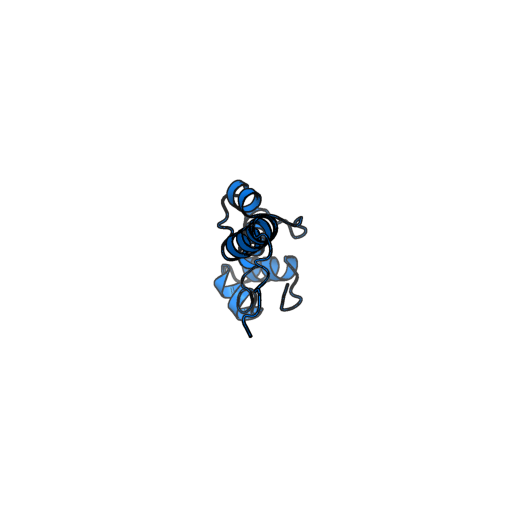 23.919 -18.725 -26.069 1.00 55.97 88 ARG A N 1
ATOM 673 C CA . ARG A 1 88 ? 25.344 -19.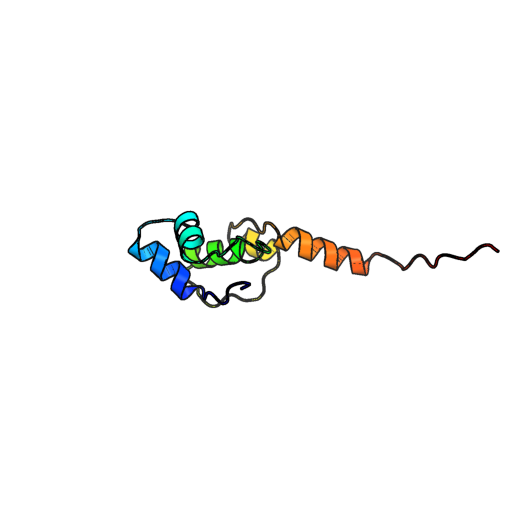011 -25.871 1.00 55.97 88 ARG A CA 1
ATOM 674 C C . ARG A 1 88 ? 25.747 -20.067 -26.900 1.00 55.97 88 ARG A C 1
ATOM 676 O O . ARG A 1 88 ? 25.394 -21.232 -26.746 1.00 55.97 88 ARG A O 1
ATOM 683 N N . ARG A 1 89 ? 26.480 -19.675 -27.946 1.00 53.19 89 ARG A N 1
ATOM 684 C CA . ARG A 1 89 ? 27.236 -20.641 -28.753 1.00 53.19 89 ARG A CA 1
ATOM 685 C C . ARG A 1 89 ? 28.384 -21.156 -27.889 1.00 53.19 89 ARG A C 1
ATOM 687 O O . ARG A 1 89 ? 29.242 -20.373 -27.488 1.00 53.19 89 ARG A O 1
ATOM 694 N N . GLY A 1 90 ? 28.345 -22.444 -27.556 1.00 52.16 90 GLY A N 1
ATOM 695 C CA . GLY A 1 90 ? 29.482 -23.151 -26.980 1.00 52.16 90 GLY A CA 1
ATOM 696 C C . GLY A 1 90 ? 30.629 -23.173 -27.986 1.00 52.16 90 GLY A C 1
ATOM 697 O O . GLY A 1 90 ? 30.412 -23.499 -29.152 1.00 52.16 90 GLY A O 1
ATOM 698 N N . GLY A 1 91 ? 31.817 -22.774 -27.539 1.00 53.78 91 GLY A N 1
ATOM 699 C CA . GLY A 1 91 ? 33.075 -23.038 -28.229 1.00 53.78 91 GLY A CA 1
ATOM 700 C C . GLY A 1 91 ? 33.706 -24.262 -27.580 1.00 53.78 91 GLY A C 1
ATOM 701 O O . GLY A 1 91 ? 33.886 -24.257 -26.360 1.00 53.78 91 GLY A O 1
ATOM 702 N N . GLY A 1 92 ? 33.910 -25.305 -28.385 1.00 55.94 92 GLY A N 1
ATOM 703 C CA . GLY A 1 92 ? 34.713 -26.477 -28.039 1.00 55.94 92 GLY A CA 1
ATOM 704 C C . GLY A 1 92 ? 36.197 -26.249 -28.268 1.00 55.94 92 GLY A C 1
ATOM 705 O O . GLY A 1 92 ? 36.577 -25.101 -28.597 1.00 55.94 92 GLY A O 1
#

Sequence (92 aa):
MCFGVRFQRILDIIERSGGGLCEAHRQTGCGARCGLCLPYIQVAIKTGRTRLPVMWAEEFLAQGVNPGRVQGVQDALRNRHTATPRIRRGGG

pLDDT: mean 88.17, std 13.27, range [52.16, 97.81]